Protein AF-A0A2R9ANN2-F1 (afdb_monomer_lite)

Sequence (95 aa):
MLRWTQKKHFVGNPTNSDFELKTAELPPLKNREVLLEALFLTRDPYMRVAAKRLKEGDTMMGQQVKFTQNHKITCNLNNLLLNDSWVYNKIKVEI

InterPro domains:
  IPR011032 GroES-like superfamily [SSF50129] (3-65)
  IPR041694 Oxidoreductase, N-terminal domain [PF16884] (3-65)

Organism: Pan paniscus (NCBI:txid9597)

Foldseek 3Di:
DKFKFQQDQDDPDDDPVRIDIDDDDDDDDDPQKWKKAFPDWDDDPVQNVVSVVDDRGHTRWGKTWTAIDDDDDDDPPRDTDIDGGGDDRMDMDGD

pLDDT: mean 78.57, std 13.42, range [40.62, 92.94]

Radius of gyration: 15.09 Å; chains: 1; bounding box: 32×22×42 Å

Secondary structure (DSSP, 8-state):
-EEEEE-S---SS--GGGEEEEE-PPPPPPTTEEEEEEEEE---THHHHHTTTSPTTPBPEEEEEEEEE--SSS-----EEEEEEE-BSEEEEE-

Structure (mmCIF, N/CA/C/O backbone):
data_AF-A0A2R9ANN2-F1
#
_entry.id   AF-A0A2R9ANN2-F1
#
loop_
_atom_site.group_PDB
_atom_site.id
_atom_site.type_symbol
_atom_site.label_atom_id
_atom_site.label_alt_id
_atom_site.label_comp_id
_atom_site.label_asym_id
_atom_site.label_entity_id
_atom_site.label_seq_id
_atom_site.pdbx_PDB_ins_code
_atom_site.Cartn_x
_atom_site.Cartn_y
_atom_site.Cartn_z
_atom_site.occupancy
_atom_site.B_iso_or_equiv
_atom_site.auth_seq_id
_atom_site.auth_comp_id
_atom_site.auth_asym_id
_atom_site.auth_atom_id
_atom_site.pdbx_PDB_model_num
ATOM 1 N N . MET A 1 1 ? -10.791 -3.814 4.037 1.00 82.75 1 MET A N 1
ATOM 2 C CA . MET A 1 1 ? -9.389 -3.360 3.960 1.00 82.75 1 MET A CA 1
ATOM 3 C C . MET A 1 1 ? -8.928 -3.353 2.516 1.00 82.75 1 MET A C 1
ATOM 5 O O . MET A 1 1 ? -8.915 -4.397 1.878 1.00 82.75 1 MET A O 1
ATOM 9 N N . LEU A 1 2 ? -8.539 -2.179 2.020 1.00 85.69 2 LEU A N 1
ATOM 10 C CA . LEU A 1 2 ? -7.847 -2.023 0.740 1.00 85.69 2 LEU A CA 1
ATOM 11 C C . LEU A 1 2 ? -6.338 -1.950 0.994 1.00 85.69 2 LEU A C 1
ATOM 13 O O . LEU A 1 2 ? -5.907 -1.250 1.918 1.00 85.69 2 LEU A O 1
ATOM 17 N N . ARG A 1 3 ? -5.552 -2.663 0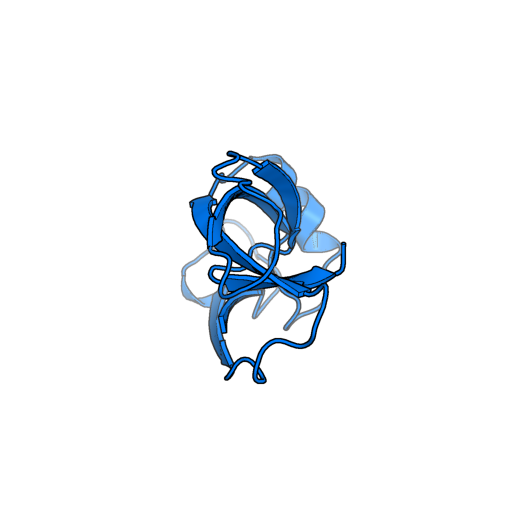.185 1.00 87.69 3 ARG A N 1
ATOM 18 C CA . ARG A 1 3 ? -4.086 -2.626 0.225 1.00 87.69 3 ARG A CA 1
ATOM 19 C C . ARG A 1 3 ? -3.493 -2.632 -1.177 1.00 87.69 3 ARG A C 1
ATOM 21 O O . ARG A 1 3 ? -3.963 -3.365 -2.045 1.00 87.69 3 ARG A O 1
ATOM 28 N N . TRP A 1 4 ? -2.440 -1.849 -1.365 1.00 88.44 4 TRP A N 1
ATOM 29 C CA . TRP A 1 4 ? -1.625 -1.892 -2.573 1.00 88.44 4 TRP A CA 1
ATOM 30 C C . TRP A 1 4 ? -0.521 -2.921 -2.392 1.00 88.44 4 TRP A C 1
ATOM 32 O O . TRP A 1 4 ? 0.250 -2.836 -1.436 1.00 88.44 4 TRP A O 1
ATOM 42 N N . THR A 1 5 ? -0.449 -3.885 -3.300 1.00 90.75 5 THR A N 1
ATOM 43 C CA . THR A 1 5 ? 0.605 -4.896 -3.322 1.00 90.75 5 THR A CA 1
ATOM 44 C C . THR A 1 5 ? 1.521 -4.704 -4.515 1.00 90.75 5 THR A C 1
ATOM 46 O O . THR A 1 5 ? 1.074 -4.306 -5.594 1.00 90.75 5 THR A O 1
ATOM 49 N N . GLN A 1 6 ? 2.798 -5.013 -4.327 1.00 90.88 6 GLN A N 1
ATOM 50 C CA . GLN A 1 6 ? 3.773 -5.054 -5.402 1.00 90.88 6 GLN A CA 1
ATOM 51 C C . GLN A 1 6 ? 3.581 -6.348 -6.186 1.00 90.88 6 GLN A C 1
ATOM 53 O O . GLN A 1 6 ? 3.968 -7.416 -5.729 1.00 90.88 6 GLN A O 1
ATOM 58 N N . LYS A 1 7 ? 2.960 -6.272 -7.361 1.00 91.19 7 LYS A N 1
ATOM 59 C CA . LYS A 1 7 ? 2.687 -7.452 -8.185 1.00 91.19 7 LYS A CA 1
ATOM 60 C C . LYS A 1 7 ? 3.964 -8.018 -8.797 1.00 91.19 7 LYS A C 1
ATOM 62 O O . LYS A 1 7 ? 4.085 -9.231 -8.908 1.00 91.19 7 LYS A O 1
ATOM 67 N N . LYS A 1 8 ? 4.878 -7.140 -9.215 1.00 91.62 8 LYS A N 1
ATOM 68 C CA . LYS A 1 8 ? 6.147 -7.496 -9.858 1.00 91.62 8 LYS A CA 1
ATOM 69 C C . LYS A 1 8 ? 7.276 -6.585 -9.403 1.00 91.62 8 LYS A C 1
ATOM 71 O O . LYS A 1 8 ? 7.052 -5.456 -8.961 1.00 91.62 8 LYS A O 1
ATOM 76 N N . HIS A 1 9 ? 8.512 -7.055 -9.530 1.00 91.19 9 HIS A N 1
ATOM 77 C CA . HIS A 1 9 ? 9.674 -6.187 -9.358 1.00 91.19 9 HIS A CA 1
ATOM 78 C C . HIS A 1 9 ? 9.781 -5.139 -10.474 1.00 91.19 9 HIS A C 1
ATOM 80 O O . HIS A 1 9 ? 9.659 -5.447 -11.655 1.00 91.19 9 HIS A O 1
ATOM 86 N N . PHE A 1 10 ? 10.072 -3.893 -10.090 1.00 90.62 10 PHE A N 1
ATOM 87 C CA . PHE A 1 10 ? 10.190 -2.783 -11.035 1.00 90.62 10 PHE A CA 1
ATOM 88 C C . PHE A 1 10 ? 11.414 -2.930 -11.949 1.00 90.62 10 PHE A C 1
ATOM 90 O O . PHE A 1 10 ? 12.558 -2.820 -11.484 1.00 90.62 10 PHE A O 1
ATOM 97 N N . VAL A 1 11 ? 11.171 -3.055 -13.253 1.00 91.94 11 VAL A N 1
ATOM 98 C CA . VAL A 1 11 ? 12.197 -2.995 -14.302 1.00 91.94 11 VAL A CA 1
ATOM 99 C C . VAL A 1 11 ? 12.196 -1.589 -14.904 1.00 91.94 11 VAL A C 1
ATOM 101 O O . VAL A 1 11 ? 11.232 -1.175 -15.535 1.00 91.94 11 VAL A O 1
ATOM 104 N N . GLY A 1 12 ? 13.268 -0.824 -14.678 1.00 91.25 12 GLY A N 1
ATOM 105 C CA . GLY A 1 12 ? 13.314 0.590 -15.061 1.00 91.25 12 GLY A CA 1
ATOM 106 C C . GLY A 1 12 ? 12.378 1.456 -14.208 1.00 91.25 12 GLY A C 1
ATOM 107 O O . GLY A 1 12 ? 12.461 1.432 -12.969 1.00 91.25 12 GLY A O 1
ATOM 108 N N . ASN A 1 13 ? 11.518 2.234 -14.868 1.00 90.25 13 ASN A N 1
ATOM 109 C CA . ASN A 1 13 ? 10.532 3.087 -14.208 1.00 90.25 13 ASN A CA 1
ATOM 110 C C . ASN A 1 13 ? 9.296 2.273 -13.798 1.00 90.25 13 ASN A C 1
ATOM 112 O O . ASN A 1 13 ? 8.816 1.475 -14.599 1.00 90.25 13 ASN A O 1
ATOM 116 N N . PRO A 1 14 ? 8.762 2.481 -12.581 1.00 90.50 14 PRO A N 1
ATOM 117 C CA . PRO A 1 14 ? 7.561 1.789 -12.137 1.00 90.50 14 PRO A CA 1
ATOM 118 C C . PRO A 1 14 ? 6.369 2.171 -13.017 1.00 90.50 14 PRO A C 1
ATOM 120 O O . PRO A 1 14 ? 6.123 3.349 -13.285 1.00 90.50 14 PRO A O 1
ATOM 123 N N . THR A 1 15 ? 5.617 1.163 -13.436 1.00 92.94 15 THR A N 1
ATOM 124 C CA . THR A 1 15 ? 4.401 1.298 -14.236 1.00 92.94 15 THR A CA 1
ATOM 125 C C . THR A 1 15 ? 3.183 0.892 -13.417 1.00 92.94 15 THR A C 1
ATOM 127 O O . THR A 1 15 ? 3.292 0.181 -12.420 1.00 92.94 15 THR A O 1
ATOM 130 N N . ASN A 1 16 ? 1.985 1.280 -13.860 1.00 90.31 16 ASN A N 1
ATOM 131 C CA . ASN A 1 16 ? 0.744 0.875 -13.187 1.00 90.31 16 ASN A CA 1
ATOM 132 C C . ASN A 1 16 ? 0.575 -0.654 -13.117 1.00 90.31 16 ASN A C 1
ATOM 134 O O . ASN A 1 16 ? -0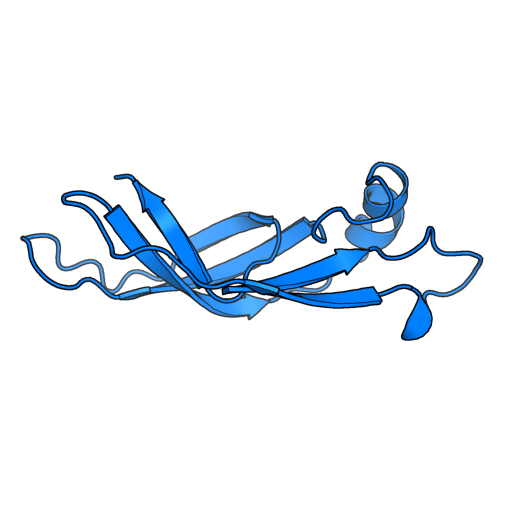.082 -1.149 -12.209 1.00 90.31 16 ASN A O 1
ATOM 138 N N . SER A 1 17 ? 1.180 -1.400 -14.049 1.00 91.75 17 SER A N 1
ATOM 139 C CA . SER A 1 17 ? 1.088 -2.864 -14.108 1.00 91.75 17 SER A CA 1
ATOM 140 C C . SER A 1 17 ? 1.899 -3.592 -13.029 1.00 91.75 17 SER A C 1
ATOM 142 O O . SER A 1 17 ? 1.641 -4.766 -12.755 1.00 91.75 17 SER A O 1
ATOM 144 N N . ASP A 1 18 ? 2.841 -2.890 -12.392 1.00 91.88 18 ASP A N 1
ATOM 145 C CA . ASP A 1 18 ? 3.674 -3.428 -11.314 1.00 91.88 18 ASP A CA 1
ATOM 146 C C . ASP A 1 18 ? 2.949 -3.429 -9.961 1.00 91.88 18 ASP A C 1
ATOM 148 O O . ASP A 1 18 ? 3.410 -4.049 -9.001 1.00 91.88 18 ASP A O 1
ATOM 152 N N . PHE A 1 19 ? 1.796 -2.759 -9.885 1.00 91.56 19 PHE A N 1
ATOM 153 C CA . PHE A 1 19 ? 0.974 -2.649 -8.689 1.00 91.56 19 PHE A CA 1
ATOM 154 C C . PHE A 1 19 ? -0.345 -3.396 -8.859 1.00 91.56 19 PHE A C 1
ATOM 156 O O . PHE A 1 19 ? -0.906 -3.503 -9.947 1.00 91.56 19 PHE A O 1
ATOM 163 N N . GLU A 1 20 ? -0.871 -3.887 -7.746 1.00 92.69 20 GLU A N 1
ATOM 164 C CA . GLU A 1 20 ? -2.177 -4.528 -7.687 1.00 92.69 20 GLU A CA 1
ATOM 165 C C . GLU A 1 20 ? -2.931 -4.034 -6.454 1.00 92.69 20 GLU A C 1
ATOM 167 O O . GLU A 1 20 ? -2.383 -4.002 -5.350 1.00 92.69 20 GLU A O 1
ATOM 172 N N . LEU A 1 21 ? -4.190 -3.636 -6.640 1.00 90.06 21 LEU A N 1
ATOM 173 C CA . LEU A 1 21 ? -5.073 -3.268 -5.540 1.00 90.06 21 LEU A CA 1
ATOM 174 C C . LEU A 1 21 ? -5.834 -4.511 -5.083 1.00 90.06 21 LEU A C 1
ATOM 176 O O . LEU A 1 21 ? -6.603 -5.088 -5.849 1.00 90.06 21 LEU A O 1
ATOM 180 N N . LYS A 1 22 ? -5.636 -4.910 -3.825 1.00 89.00 22 LYS A N 1
ATOM 181 C CA . LYS A 1 22 ? -6.347 -6.038 -3.217 1.00 89.00 22 LYS A CA 1
ATOM 182 C C . LYS A 1 22 ? -7.339 -5.547 -2.175 1.00 89.00 22 LYS A C 1
ATOM 184 O O . LYS A 1 22 ? -6.992 -4.756 -1.293 1.00 89.00 22 LYS A O 1
ATOM 189 N N . THR A 1 23 ? -8.548 -6.089 -2.247 1.00 87.75 23 THR A N 1
ATOM 190 C CA . THR A 1 23 ? -9.614 -5.872 -1.268 1.00 87.75 23 THR A CA 1
ATOM 191 C C . THR A 1 23 ? -9.760 -7.122 -0.411 1.00 87.75 23 THR A C 1
ATOM 193 O O . THR A 1 23 ? -9.859 -8.227 -0.931 1.00 87.75 23 THR A O 1
ATOM 196 N N . ALA A 1 24 ? -9.761 -6.947 0.905 1.00 85.06 24 ALA A N 1
ATOM 197 C CA . ALA A 1 24 ? -10.027 -7.998 1.880 1.00 85.06 24 ALA A CA 1
ATOM 198 C C . ALA A 1 24 ? -11.076 -7.512 2.880 1.00 85.06 24 ALA A C 1
ATOM 200 O O . ALA A 1 24 ? -11.069 -6.339 3.257 1.00 85.06 24 ALA A O 1
ATOM 201 N N . GLU A 1 25 ? -11.962 -8.383 3.340 1.00 84.69 25 GLU A N 1
ATOM 202 C CA . GLU A 1 25 ? -12.894 -8.037 4.414 1.00 84.69 25 GLU A CA 1
ATOM 203 C C . GLU A 1 25 ? -12.160 -7.968 5.758 1.00 84.69 25 GLU A C 1
ATOM 205 O O . GLU A 1 25 ? -11.210 -8.711 6.006 1.00 84.69 25 GLU A O 1
ATOM 210 N N . LEU A 1 26 ? -12.552 -7.015 6.611 1.00 83.81 26 LEU A N 1
ATOM 211 C CA . LEU A 1 26 ? -12.012 -6.916 7.967 1.00 83.81 26 LEU A CA 1
ATOM 212 C C . LEU A 1 26 ? -12.950 -7.658 8.922 1.00 83.81 26 LEU A C 1
ATOM 214 O O . LEU A 1 26 ? -14.154 -7.411 8.869 1.00 83.81 26 LEU A O 1
ATOM 218 N N . PRO A 1 27 ? -12.427 -8.512 9.821 1.00 84.44 27 PRO A N 1
ATOM 219 C CA . PRO A 1 27 ? -13.256 -9.149 10.840 1.00 84.44 27 PRO A CA 1
ATOM 220 C C . PRO A 1 27 ? -13.890 -8.097 11.775 1.00 84.44 27 PRO A C 1
ATOM 222 O O . PRO A 1 27 ? -13.396 -6.971 11.850 1.00 84.44 27 PRO A O 1
ATOM 225 N N . PRO A 1 28 ? -14.941 -8.422 12.544 1.00 83.69 28 PRO A N 1
ATOM 226 C CA . PRO A 1 28 ? -15.516 -7.499 13.530 1.00 83.69 28 PRO A CA 1
ATOM 227 C C . PRO A 1 28 ? -14.507 -7.165 14.638 1.00 83.69 28 PRO A C 1
ATOM 229 O O . PRO A 1 28 ? -13.669 -8.002 14.977 1.00 83.69 28 PRO A O 1
ATOM 232 N N . LEU A 1 29 ? -14.512 -5.926 15.143 1.00 80.25 29 LEU A N 1
ATOM 233 C CA . LEU A 1 29 ? -13.594 -5.464 16.200 1.00 80.25 29 LEU A CA 1
ATOM 234 C C . LEU A 1 29 ? -13.831 -6.216 17.516 1.00 80.25 29 LEU A C 1
ATOM 236 O O . LEU A 1 29 ? -14.977 -6.465 17.889 1.00 80.25 29 LEU A O 1
ATOM 240 N N . LYS A 1 30 ? -12.747 -6.551 18.220 1.00 79.56 30 LYS A N 1
ATOM 241 C CA . LYS A 1 30 ? -12.789 -7.091 19.588 1.00 79.56 30 LYS A CA 1
ATOM 242 C C . LYS A 1 30 ? -12.616 -5.976 20.626 1.00 79.56 30 LYS A C 1
ATOM 244 O O . LYS A 1 30 ? -12.197 -4.868 20.301 1.00 79.56 30 LYS A O 1
ATOM 249 N N . ASN A 1 31 ? -12.906 -6.275 21.894 1.00 75.62 31 ASN A N 1
ATOM 250 C CA . ASN A 1 31 ? -12.580 -5.360 22.993 1.00 75.62 31 ASN A CA 1
ATOM 251 C C . ASN A 1 31 ? -11.069 -5.074 23.012 1.00 75.62 31 ASN A C 1
ATOM 253 O O . ASN A 1 31 ? -10.286 -6.014 22.936 1.00 75.62 31 ASN A O 1
ATOM 257 N N . ARG A 1 32 ? -10.696 -3.793 23.166 1.00 76.88 32 ARG A N 1
ATOM 258 C CA . ARG A 1 32 ? -9.318 -3.253 23.068 1.00 76.88 32 ARG A CA 1
ATOM 259 C C . ARG A 1 32 ? -8.710 -3.208 21.659 1.00 76.88 32 ARG A C 1
ATOM 261 O O . ARG A 1 32 ? -7.550 -2.841 21.516 1.00 76.88 32 ARG A O 1
ATOM 268 N N . GLU A 1 33 ? -9.485 -3.494 20.613 1.00 77.06 33 GLU A N 1
ATOM 269 C CA . GLU A 1 33 ? -9.082 -3.190 19.236 1.00 77.06 33 GLU A CA 1
ATOM 270 C C . GLU A 1 33 ? -9.633 -1.831 18.795 1.00 77.06 33 GLU A C 1
ATOM 272 O O . GLU A 1 33 ? -10.771 -1.473 19.102 1.00 77.06 33 GLU A O 1
ATOM 277 N N . VAL A 1 34 ? -8.852 -1.111 17.994 1.00 77.62 34 VAL A N 1
ATOM 278 C CA . VAL A 1 34 ? -9.273 0.130 17.340 1.00 77.62 34 VAL A CA 1
ATOM 279 C C . VAL A 1 34 ? -9.158 0.014 15.828 1.00 77.62 34 VAL A C 1
ATOM 281 O O . VAL A 1 34 ? -8.269 -0.666 15.302 1.00 77.62 34 VAL A O 1
ATOM 284 N N . LEU A 1 35 ? -10.062 0.685 15.112 1.00 81.94 35 LEU A N 1
ATOM 285 C CA . LEU A 1 35 ? -9.991 0.803 13.661 1.00 81.94 35 LEU A CA 1
ATOM 286 C C . LEU A 1 35 ? -9.275 2.099 13.292 1.00 81.94 35 LEU A C 1
ATOM 288 O O . LEU A 1 35 ? -9.729 3.194 13.623 1.00 81.94 35 LEU A O 1
ATOM 292 N N . LEU A 1 36 ? -8.172 1.962 12.565 1.00 79.44 36 LEU A N 1
ATOM 293 C CA . LEU A 1 36 ? -7.447 3.085 11.996 1.00 79.44 36 LEU A CA 1
ATOM 294 C C . LEU A 1 36 ? -7.782 3.210 10.513 1.00 79.44 36 LEU A C 1
ATOM 296 O O . LEU A 1 36 ? -7.512 2.290 9.734 1.00 79.44 36 LEU A O 1
ATOM 300 N N . GLU A 1 37 ? -8.320 4.359 10.125 1.00 80.75 37 GLU A N 1
ATOM 301 C CA . GLU A 1 37 ? -8.582 4.731 8.738 1.00 80.75 37 GLU A CA 1
ATOM 302 C C . GLU A 1 37 ? -7.512 5.718 8.266 1.00 80.75 37 GLU A C 1
ATOM 304 O O . GLU A 1 37 ? -7.229 6.716 8.929 1.00 80.75 37 GLU A O 1
ATOM 309 N N . ALA A 1 38 ? -6.860 5.414 7.145 1.00 81.00 38 ALA A N 1
ATOM 310 C CA . ALA A 1 38 ? -5.848 6.292 6.576 1.00 81.00 38 ALA A CA 1
ATOM 311 C C . ALA A 1 38 ? -6.507 7.520 5.939 1.00 81.00 38 ALA A C 1
ATOM 313 O O . ALA A 1 38 ? -7.354 7.381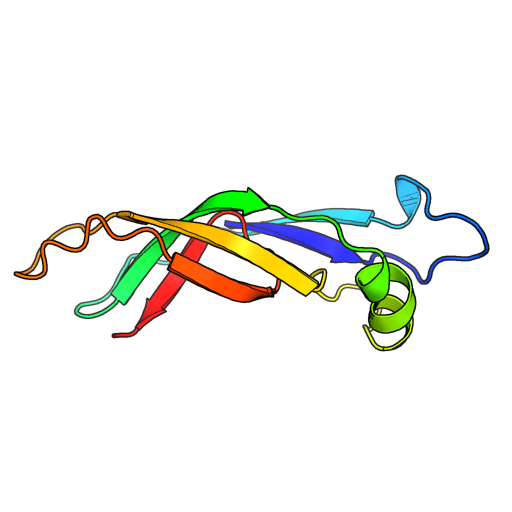 5.058 1.00 81.00 38 ALA A O 1
ATOM 314 N N . LEU A 1 39 ? -6.079 8.709 6.365 1.00 82.88 39 LEU A N 1
ATOM 315 C CA . LEU A 1 39 ? -6.474 9.986 5.769 1.00 82.88 39 LEU A CA 1
ATOM 316 C C . LEU A 1 39 ? -5.531 10.364 4.628 1.00 82.88 39 LEU A C 1
ATOM 318 O O . LEU A 1 39 ? -5.972 10.703 3.534 1.00 82.88 39 LEU A O 1
ATOM 322 N N . PHE A 1 40 ? -4.225 10.268 4.885 1.00 81.19 40 PHE A N 1
ATOM 323 C CA . PHE A 1 40 ? -3.182 10.620 3.928 1.00 81.19 40 PHE A CA 1
ATOM 324 C C . PHE A 1 40 ? -2.117 9.529 3.870 1.00 81.19 40 PHE A C 1
ATOM 326 O O . PHE A 1 40 ? -1.766 8.914 4.880 1.00 81.19 40 PHE A O 1
ATOM 333 N N . LEU A 1 41 ? -1.599 9.307 2.667 1.00 83.50 41 LEU A N 1
ATOM 334 C CA . LEU A 1 41 ? -0.594 8.300 2.343 1.00 83.50 41 LEU A CA 1
ATOM 335 C C . LEU A 1 41 ? 0.582 9.049 1.712 1.00 83.50 41 LEU A C 1
ATOM 337 O O . LEU A 1 41 ? 0.362 9.798 0.758 1.00 83.50 41 LEU A O 1
ATOM 341 N N . THR A 1 42 ? 1.802 8.878 2.224 1.00 84.25 42 THR A N 1
ATOM 342 C CA . THR A 1 42 ? 2.982 9.471 1.572 1.00 84.25 42 THR A CA 1
ATOM 343 C C . THR A 1 42 ? 3.536 8.543 0.493 1.00 84.25 42 THR A C 1
ATOM 345 O O . THR A 1 42 ? 3.337 7.326 0.520 1.00 84.25 42 THR A O 1
ATOM 348 N N . ARG A 1 43 ? 4.230 9.133 -0.481 1.00 85.00 43 ARG A N 1
ATOM 349 C CA . ARG A 1 43 ? 5.021 8.427 -1.485 1.00 85.00 43 ARG A CA 1
ATOM 350 C C . ARG A 1 43 ? 6.427 9.007 -1.463 1.00 85.00 43 ARG A C 1
ATOM 352 O O . ARG A 1 43 ? 6.641 10.122 -1.929 1.00 85.00 43 ARG A O 1
ATOM 359 N N . ASP A 1 44 ? 7.382 8.210 -1.006 1.00 86.69 44 ASP A N 1
ATOM 360 C CA . ASP A 1 44 ? 8.748 8.669 -0.774 1.00 86.69 44 ASP A CA 1
ATOM 361 C C . ASP A 1 44 ? 9.752 7.978 -1.713 1.00 86.69 44 ASP A C 1
ATOM 363 O O . ASP A 1 44 ? 9.583 6.798 -2.043 1.00 86.69 44 ASP A O 1
ATOM 367 N N . PRO A 1 45 ? 10.858 8.644 -2.101 1.00 88.62 45 PRO A N 1
ATOM 368 C CA . PRO A 1 45 ? 11.881 8.048 -2.963 1.00 88.62 45 PRO A CA 1
ATOM 369 C C . PRO A 1 45 ? 12.486 6.744 -2.418 1.00 88.62 45 PRO A C 1
ATOM 371 O O . PRO A 1 45 ? 12.813 5.846 -3.200 1.00 88.62 45 PRO A O 1
ATOM 374 N N . TYR A 1 46 ? 12.598 6.591 -1.089 1.00 88.81 46 TYR A N 1
ATOM 375 C CA . TYR A 1 46 ? 13.157 5.376 -0.479 1.00 88.81 46 TYR A CA 1
ATOM 376 C C . TYR A 1 46 ? 12.345 4.121 -0.824 1.00 88.81 46 TYR A C 1
ATOM 378 O O . TYR A 1 46 ? 12.915 3.029 -0.915 1.00 88.81 46 TYR A O 1
ATOM 386 N N . MET A 1 47 ? 11.038 4.262 -1.078 1.00 88.25 47 MET A N 1
ATOM 387 C CA . MET A 1 47 ? 10.155 3.144 -1.417 1.00 88.25 47 MET A CA 1
ATOM 388 C C . MET A 1 47 ? 10.641 2.414 -2.671 1.00 88.25 47 MET A C 1
ATOM 390 O O . MET A 1 47 ? 10.498 1.199 -2.773 1.00 88.25 47 MET A O 1
ATOM 394 N N . ARG A 1 48 ? 11.298 3.118 -3.606 1.00 89.19 48 ARG A N 1
ATOM 395 C CA . ARG A 1 48 ? 11.858 2.518 -4.826 1.00 89.19 48 ARG A CA 1
ATOM 396 C C . ARG A 1 48 ? 12.967 1.510 -4.536 1.00 89.19 48 ARG A C 1
ATOM 398 O O . ARG A 1 48 ? 13.081 0.502 -5.240 1.00 89.19 48 ARG A O 1
ATOM 405 N N . VAL A 1 49 ? 13.813 1.816 -3.555 1.00 89.12 49 VAL A N 1
ATOM 406 C CA . VAL A 1 49 ? 14.924 0.954 -3.136 1.00 89.12 49 VAL A CA 1
ATOM 407 C C . VAL A 1 49 ? 14.393 -0.162 -2.251 1.00 89.12 49 VAL A C 1
ATOM 409 O O . VAL A 1 49 ? 14.767 -1.320 -2.422 1.00 89.12 49 VAL A O 1
ATOM 412 N N . ALA A 1 50 ? 13.480 0.172 -1.346 1.00 87.62 50 ALA A N 1
ATOM 413 C CA . ALA A 1 50 ? 12.944 -0.770 -0.386 1.00 87.62 50 ALA A CA 1
ATOM 414 C C . ALA A 1 50 ? 12.023 -1.827 -1.035 1.00 87.62 50 ALA A C 1
ATOM 416 O O . ALA A 1 50 ? 12.096 -2.995 -0.665 1.00 87.62 50 ALA A O 1
ATOM 417 N N . ALA A 1 51 ? 11.305 -1.484 -2.112 1.00 87.25 51 ALA A N 1
ATOM 418 C CA . ALA A 1 51 ? 10.544 -2.420 -2.952 1.00 87.25 51 ALA A CA 1
ATOM 419 C C . ALA A 1 51 ? 11.391 -3.523 -3.621 1.00 87.25 51 ALA A C 1
ATOM 421 O O . ALA A 1 51 ? 10.863 -4.518 -4.111 1.00 87.25 51 ALA A O 1
ATOM 422 N N . LYS A 1 52 ? 12.724 -3.390 -3.658 1.00 88.00 52 LYS A N 1
ATOM 423 C CA . LYS A 1 52 ? 13.601 -4.490 -4.098 1.00 88.00 52 LYS A CA 1
ATOM 424 C C . LYS A 1 52 ? 13.689 -5.616 -3.065 1.00 88.00 52 LYS A C 1
ATOM 426 O O . LYS A 1 52 ? 14.059 -6.725 -3.425 1.00 88.00 52 LYS A O 1
ATOM 431 N N . ARG A 1 53 ? 13.399 -5.322 -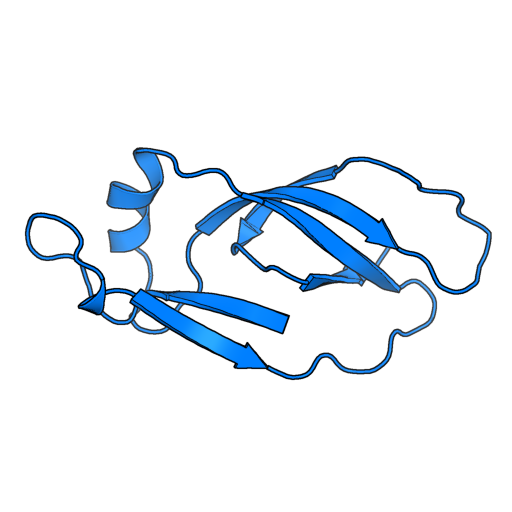1.793 1.00 88.88 53 ARG A N 1
ATOM 432 C CA . ARG A 1 53 ? 13.433 -6.285 -0.681 1.00 88.88 53 ARG A CA 1
ATOM 433 C C . ARG A 1 53 ? 12.088 -6.981 -0.459 1.00 88.88 53 ARG A C 1
ATOM 435 O O . ARG A 1 53 ? 12.049 -7.976 0.255 1.00 88.88 53 ARG A O 1
ATOM 442 N N . LEU A 1 54 ? 11.014 -6.445 -1.034 1.00 87.38 54 LEU A N 1
ATOM 443 C CA . LEU A 1 54 ? 9.672 -7.017 -0.965 1.00 87.38 54 LEU A CA 1
ATOM 444 C C . LEU A 1 54 ? 9.541 -8.172 -1.949 1.00 87.38 54 LEU A C 1
ATOM 446 O O . LEU A 1 54 ? 10.099 -8.112 -3.043 1.00 87.38 54 LEU A O 1
ATOM 450 N N . LYS A 1 55 ? 8.801 -9.211 -1.573 1.00 88.75 55 LYS A N 1
ATOM 451 C CA . LYS A 1 55 ? 8.441 -10.291 -2.489 1.00 88.75 55 LYS A CA 1
ATOM 452 C C . LYS A 1 55 ? 7.233 -9.874 -3.320 1.00 88.75 55 LYS A C 1
ATOM 454 O O . LYS A 1 55 ? 6.422 -9.043 -2.912 1.00 88.75 55 LYS A O 1
ATOM 459 N N . GLU A 1 56 ? 7.094 -10.477 -4.493 1.00 88.81 56 GLU A N 1
ATOM 460 C CA . GLU A 1 56 ? 5.903 -10.287 -5.318 1.00 88.81 56 GLU A CA 1
ATOM 461 C C . GLU A 1 56 ? 4.647 -10.726 -4.548 1.00 88.81 56 GLU A C 1
ATOM 463 O O . GLU A 1 56 ? 4.563 -11.835 -4.022 1.00 88.81 56 GLU A O 1
ATOM 468 N N . GLY A 1 57 ? 3.671 -9.827 -4.459 1.00 88.12 57 GLY A N 1
ATOM 469 C CA . GLY A 1 57 ? 2.447 -9.974 -3.680 1.00 88.12 57 GLY A CA 1
ATOM 470 C C . GLY A 1 57 ? 2.469 -9.294 -2.309 1.00 88.12 57 GLY A C 1
ATOM 471 O O . GLY A 1 57 ? 1.393 -9.156 -1.718 1.00 88.12 57 GLY A O 1
ATOM 472 N N . ASP A 1 58 ? 3.626 -8.828 -1.828 1.00 89.44 58 ASP A N 1
ATOM 473 C CA . ASP A 1 58 ? 3.730 -8.117 -0.552 1.00 89.44 58 ASP A CA 1
ATOM 474 C C . ASP A 1 58 ? 3.078 -6.730 -0.625 1.00 89.44 58 ASP A C 1
ATOM 476 O O . ASP A 1 58 ? 3.032 -6.080 -1.674 1.00 89.44 58 ASP A O 1
ATOM 480 N N . THR A 1 59 ? 2.554 -6.264 0.512 1.00 88.81 59 THR A N 1
ATOM 481 C CA . THR A 1 59 ? 2.006 -4.907 0.643 1.00 88.81 59 THR A CA 1
ATOM 482 C C . THR A 1 59 ? 3.124 -3.882 0.457 1.00 88.81 59 THR A C 1
ATOM 484 O O . THR A 1 59 ? 4.235 -4.082 0.928 1.00 88.81 59 THR A O 1
ATOM 487 N N . MET A 1 60 ? 2.846 -2.751 -0.185 1.00 87.62 60 MET A N 1
ATOM 488 C CA . MET A 1 60 ? 3.814 -1.656 -0.258 1.00 87.62 60 MET A CA 1
ATOM 489 C C . MET A 1 60 ? 4.053 -1.039 1.126 1.00 87.62 60 MET A C 1
ATOM 491 O O . MET A 1 60 ? 3.126 -0.852 1.919 1.00 87.62 60 MET A O 1
ATOM 495 N N . MET A 1 61 ? 5.308 -0.708 1.414 1.00 84.31 61 MET A N 1
ATOM 496 C CA . MET A 1 61 ? 5.701 0.001 2.633 1.00 84.31 61 MET A CA 1
ATOM 497 C C . MET A 1 61 ? 5.572 1.512 2.470 1.00 84.31 61 MET A C 1
ATOM 499 O O . MET A 1 61 ? 5.788 2.035 1.375 1.00 84.31 61 MET A O 1
ATOM 503 N N . GLY A 1 62 ? 5.251 2.206 3.558 1.00 84.25 62 GLY A N 1
ATOM 504 C CA . GLY A 1 62 ? 5.155 3.656 3.537 1.00 84.25 62 GLY A CA 1
ATOM 505 C C . GLY A 1 62 ? 4.561 4.254 4.798 1.00 84.25 62 GLY A C 1
ATOM 506 O O . GLY A 1 62 ? 3.878 3.586 5.570 1.00 84.25 62 GLY A O 1
ATOM 507 N N . GLN A 1 63 ? 4.804 5.544 4.992 1.00 80.38 63 GLN A N 1
ATOM 508 C CA . GLN A 1 63 ? 4.225 6.249 6.126 1.00 80.38 63 GLN A CA 1
ATOM 509 C C . GLN A 1 63 ? 2.803 6.704 5.782 1.00 80.38 63 GLN A C 1
ATOM 511 O O . GLN A 1 63 ? 2.431 6.929 4.623 1.00 80.38 63 GLN A O 1
ATOM 516 N N . GLN A 1 64 ? 1.963 6.797 6.799 1.00 80.19 64 GLN A N 1
ATOM 517 C CA . GLN A 1 64 ? 0.573 7.193 6.629 1.00 80.19 64 GLN A CA 1
ATOM 518 C C . GLN A 1 64 ? 0.069 7.894 7.878 1.00 80.19 64 GLN A C 1
ATOM 520 O O . GLN A 1 64 ? 0.429 7.546 9.005 1.00 80.19 64 GLN A O 1
ATOM 525 N N . VAL A 1 65 ? -0.800 8.866 7.644 1.00 78.94 65 VAL A N 1
ATOM 526 C CA . VAL A 1 65 ? -1.504 9.601 8.680 1.00 78.94 65 VAL A CA 1
ATOM 527 C C . VAL A 1 65 ? -2.877 8.967 8.834 1.00 78.94 65 VAL A C 1
ATOM 529 O O . VAL A 1 65 ? -3.648 8.912 7.870 1.00 78.94 65 VAL A O 1
ATOM 532 N N . LYS A 1 66 ? -3.181 8.464 10.031 1.00 79.25 66 LYS A N 1
ATOM 533 C CA . LYS A 1 66 ? -4.439 7.769 10.314 1.00 79.25 66 LYS A CA 1
ATOM 534 C C . LYS A 1 66 ? -5.286 8.502 11.331 1.00 79.25 66 LYS A C 1
ATOM 536 O O . LYS A 1 66 ? -4.770 9.101 12.273 1.00 79.25 66 LYS A O 1
ATOM 541 N N . PHE A 1 67 ? -6.591 8.379 11.140 1.00 73.31 67 PHE A N 1
ATOM 542 C CA . PHE A 1 67 ? -7.605 8.755 12.103 1.00 73.31 67 PHE A CA 1
ATOM 543 C C . PHE A 1 67 ? -8.167 7.497 12.761 1.00 73.31 67 PHE A C 1
ATOM 545 O O . PHE A 1 67 ? -8.457 6.503 12.091 1.00 73.31 67 PHE A O 1
ATOM 552 N N . THR A 1 68 ? -8.302 7.536 14.081 1.00 68.75 68 THR A N 1
ATOM 553 C CA . THR A 1 68 ? -8.865 6.426 14.851 1.00 68.75 68 THR A CA 1
ATOM 554 C C . THR A 1 68 ? -10.374 6.608 14.951 1.00 68.75 68 THR A C 1
ATOM 556 O O . THR A 1 68 ? -10.834 7.648 15.411 1.00 68.75 68 THR A O 1
ATOM 559 N N . GLN A 1 69 ? -11.155 5.604 14.555 1.00 62.09 69 GLN A N 1
ATOM 560 C CA . GLN A 1 69 ? -12.579 5.542 14.885 1.00 62.09 69 GLN A CA 1
ATOM 561 C C . GLN A 1 69 ? -12.798 4.450 15.929 1.00 62.09 69 GLN A C 1
ATOM 563 O O . GLN A 1 69 ? -12.627 3.264 15.649 1.00 62.09 69 GLN A O 1
ATOM 568 N N . ASN A 1 70 ? -13.198 4.854 17.136 1.00 60.19 70 ASN A N 1
ATOM 569 C CA . ASN A 1 70 ? -13.631 3.924 18.173 1.00 60.19 70 ASN A CA 1
ATOM 570 C C . ASN A 1 70 ? -15.142 3.702 18.112 1.00 60.19 70 ASN A C 1
ATOM 572 O O . ASN A 1 70 ? -15.925 4.643 17.996 1.00 60.19 70 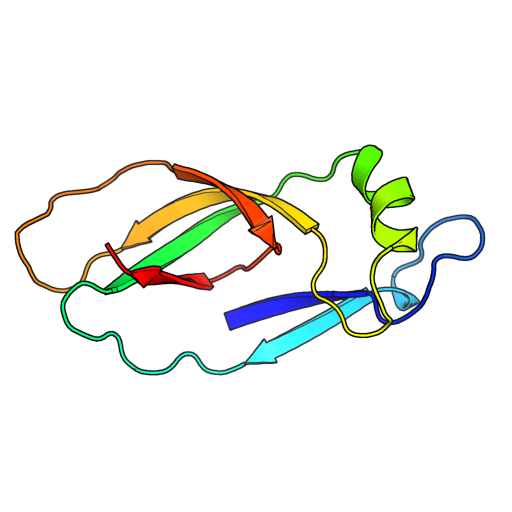ASN A O 1
ATOM 576 N N . HIS A 1 71 ? -15.558 2.446 18.270 1.00 49.03 71 HIS A N 1
ATOM 577 C CA . HIS A 1 71 ? -16.919 2.092 18.655 1.00 49.03 71 HIS A CA 1
ATOM 578 C C . HIS A 1 71 ? -16.863 1.371 20.004 1.00 49.03 71 HIS A C 1
ATOM 580 O O . HIS A 1 71 ? -16.524 0.197 20.070 1.00 49.03 71 HIS A O 1
ATOM 586 N N . LYS A 1 72 ? -17.229 2.114 21.059 1.00 51.34 72 LYS A N 1
ATOM 587 C CA . LYS A 1 72 ? -17.417 1.683 22.457 1.00 51.34 72 LYS A CA 1
ATOM 588 C C . LYS A 1 72 ? -16.157 1.217 23.211 1.00 51.34 72 LYS A C 1
ATOM 590 O O . LYS A 1 72 ? -15.778 0.058 23.147 1.00 51.34 72 LYS A O 1
ATOM 595 N N . ILE A 1 73 ? -15.618 2.137 24.024 1.00 44.91 73 ILE A N 1
ATOM 596 C CA . ILE A 1 73 ? -15.241 2.035 25.459 1.00 44.91 73 ILE A CA 1
ATOM 597 C C . ILE A 1 73 ? -14.143 3.084 25.748 1.00 44.91 73 ILE A C 1
ATOM 599 O O . ILE A 1 73 ? -13.055 3.025 25.190 1.00 44.91 73 ILE A O 1
ATOM 603 N N . THR A 1 74 ? -14.495 4.051 26.606 1.00 40.62 74 THR A N 1
ATOM 604 C CA . THR A 1 74 ? -13.705 4.952 27.489 1.00 40.62 74 THR A CA 1
ATOM 605 C C . THR A 1 74 ? -12.525 5.781 26.948 1.00 40.62 74 THR A C 1
ATOM 607 O O . THR A 1 74 ? -12.156 6.770 27.577 1.00 40.62 74 THR A O 1
ATOM 610 N N . CYS A 1 75 ? -11.964 5.486 25.780 1.00 43.59 75 CYS A N 1
ATOM 61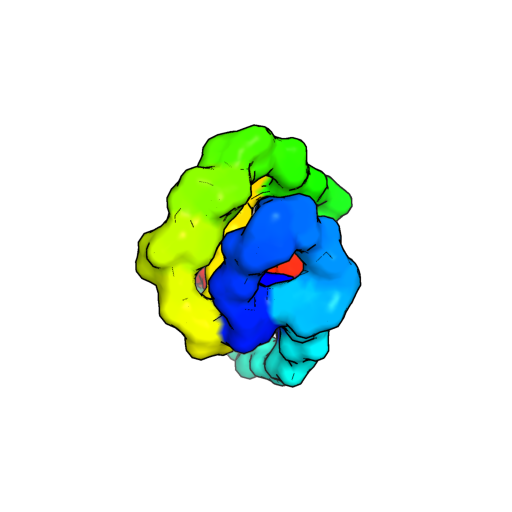1 C CA . CYS A 1 75 ? -10.812 6.207 25.242 1.00 43.59 75 CYS A CA 1
ATOM 612 C C . CYS A 1 75 ? -11.272 7.184 24.149 1.00 43.59 75 CYS A C 1
ATOM 614 O O . CYS A 1 75 ? -11.424 6.796 22.988 1.00 43.59 75 CYS A O 1
ATOM 616 N N . ASN A 1 76 ? -11.502 8.450 24.512 1.00 41.84 76 ASN A N 1
ATOM 617 C CA . ASN A 1 76 ? -11.615 9.559 23.556 1.00 41.84 76 ASN A CA 1
ATOM 618 C C . ASN A 1 76 ? -10.249 9.776 22.887 1.00 41.84 76 ASN A C 1
ATOM 620 O O . ASN A 1 76 ? -9.464 10.613 23.320 1.00 41.84 76 ASN A O 1
ATOM 624 N N . LEU A 1 77 ? -9.933 8.997 21.856 1.00 50.50 77 LEU A N 1
ATOM 625 C CA . LEU A 1 77 ? -8.734 9.203 21.048 1.00 50.50 77 LEU A CA 1
ATOM 626 C C . LEU A 1 77 ? -9.159 9.611 19.639 1.00 50.50 77 LEU A C 1
ATOM 628 O O . LEU A 1 77 ? -9.136 8.811 18.711 1.00 50.50 77 LEU A O 1
ATOM 632 N N . ASN A 1 78 ? -9.514 10.888 19.486 1.00 52.78 78 ASN A N 1
ATOM 633 C CA . ASN A 1 78 ? -9.558 11.573 18.189 1.00 52.78 78 ASN A CA 1
ATOM 634 C C . ASN A 1 78 ? -8.138 12.012 17.804 1.00 52.78 78 ASN A C 1
ATOM 636 O O . ASN A 1 78 ? -7.876 13.190 17.569 1.00 52.78 78 ASN A O 1
ATOM 640 N N . ASN A 1 79 ? -7.199 11.069 17.814 1.00 60.50 79 ASN A N 1
ATOM 641 C CA . ASN A 1 79 ? -5.789 11.379 17.639 1.00 60.50 79 ASN A CA 1
ATOM 642 C C . ASN A 1 79 ? -5.358 11.088 16.207 1.00 60.50 79 ASN A C 1
ATOM 644 O O . ASN A 1 79 ? -5.689 10.048 15.631 1.00 60.50 79 ASN A O 1
ATOM 648 N N . LEU A 1 80 ? -4.586 12.025 15.663 1.00 60.06 80 LEU A N 1
ATOM 649 C CA . LEU A 1 80 ? -3.864 11.853 14.418 1.00 60.06 80 LEU A CA 1
ATOM 650 C C . LEU A 1 80 ? -2.613 11.019 14.706 1.00 60.06 80 LEU A C 1
ATOM 652 O O . LEU A 1 80 ? -1.761 11.437 15.489 1.00 60.06 80 LEU A O 1
ATOM 656 N N . LEU A 1 81 ? -2.514 9.838 14.104 1.00 64.75 81 LEU A N 1
ATOM 657 C CA . LEU A 1 81 ? -1.376 8.941 14.304 1.00 64.75 81 LEU A CA 1
ATOM 658 C C . LEU A 1 81 ? -0.515 8.895 13.045 1.00 64.75 81 LEU A C 1
ATOM 660 O O . LEU A 1 81 ? -1.032 8.655 11.952 1.00 64.75 81 LEU A O 1
ATOM 664 N N . LEU A 1 82 ? 0.795 9.080 13.214 1.00 62.50 82 LEU A N 1
ATOM 665 C CA . LEU A 1 82 ? 1.787 8.755 12.195 1.00 62.50 82 LEU A CA 1
ATOM 666 C C . LEU A 1 82 ? 2.203 7.294 12.380 1.00 62.50 82 LEU A C 1
ATOM 668 O O . LEU A 1 82 ? 2.538 6.878 13.489 1.00 62.50 82 LEU A O 1
ATOM 672 N N . ASN A 1 83 ? 2.139 6.503 11.313 1.00 61.88 83 ASN A N 1
ATOM 673 C CA . ASN A 1 83 ? 2.523 5.097 11.349 1.00 61.88 83 ASN A CA 1
ATOM 674 C C . ASN A 1 83 ? 3.467 4.762 10.191 1.00 61.88 83 ASN A C 1
ATOM 676 O O . ASN A 1 83 ? 3.101 4.944 9.027 1.00 61.88 83 ASN A O 1
ATOM 680 N N . ASP A 1 84 ? 4.628 4.207 10.540 1.00 56.31 84 ASP A N 1
ATOM 681 C CA . ASP A 1 84 ? 5.728 3.867 9.635 1.00 56.31 84 ASP A CA 1
ATOM 682 C C . ASP A 1 84 ? 5.736 2.364 9.336 1.00 56.31 84 ASP A C 1
ATOM 684 O O . ASP A 1 84 ? 6.644 1.624 9.715 1.00 56.31 84 ASP A O 1
ATOM 688 N N . SER A 1 85 ? 4.674 1.877 8.698 1.00 62.03 85 SER A N 1
ATOM 689 C CA . SER A 1 85 ? 4.494 0.445 8.442 1.00 62.03 85 SER A CA 1
ATOM 690 C C . SER A 1 85 ? 3.961 0.182 7.033 1.00 62.03 85 SER A C 1
ATOM 692 O O . SER A 1 85 ? 4.180 0.936 6.091 1.00 62.03 85 SER A O 1
ATOM 694 N N . TRP A 1 86 ? 3.299 -0.947 6.840 1.00 68.00 86 TRP A N 1
ATOM 695 C CA . TRP A 1 86 ? 2.648 -1.297 5.589 1.00 68.00 86 TRP A CA 1
ATOM 696 C C . TRP A 1 86 ? 1.458 -0.366 5.315 1.00 68.00 86 TRP A C 1
ATOM 698 O O . TRP A 1 86 ? 0.680 -0.016 6.215 1.00 68.00 86 TRP A O 1
ATOM 708 N N . VAL A 1 87 ? 1.304 0.031 4.055 1.00 69.31 87 VAL A N 1
ATOM 709 C CA . VAL A 1 87 ? 0.294 1.001 3.633 1.00 69.31 87 VAL A CA 1
ATOM 710 C C . VAL A 1 87 ? -1.067 0.311 3.517 1.00 69.31 87 VAL A C 1
ATOM 712 O O . VAL A 1 87 ? -1.307 -0.488 2.610 1.00 69.31 87 VAL A O 1
ATOM 715 N N . TYR A 1 88 ? -1.976 0.636 4.439 1.00 73.81 88 TYR A N 1
ATOM 716 C CA . TYR A 1 88 ? -3.324 0.071 4.502 1.00 73.81 88 TYR A CA 1
ATOM 717 C C . TYR A 1 88 ? -4.345 1.190 4.612 1.00 73.81 88 TYR A C 1
ATOM 719 O O . TYR A 1 88 ? -4.235 2.041 5.492 1.00 73.81 88 TYR A O 1
ATOM 727 N N . ASN A 1 89 ? -5.402 1.130 3.801 1.00 71.69 89 ASN A N 1
ATOM 728 C CA . ASN A 1 89 ? -6.497 2.093 3.911 1.00 71.69 89 ASN A CA 1
ATOM 729 C C . ASN A 1 89 ? -7.249 1.962 5.248 1.00 71.69 89 ASN A C 1
ATOM 731 O O . ASN A 1 89 ? -7.618 2.966 5.845 1.00 71.69 89 ASN A O 1
ATOM 735 N N . LYS A 1 90 ? -7.441 0.727 5.732 1.00 75.06 90 LYS A N 1
ATOM 736 C CA . LYS A 1 90 ? -8.055 0.432 7.035 1.00 75.06 90 LYS A CA 1
ATOM 737 C C . LYS A 1 90 ? -7.316 -0.709 7.708 1.00 75.06 90 LYS A C 1
ATOM 739 O O . LYS A 1 90 ? -7.155 -1.750 7.078 1.00 75.06 90 LYS A O 1
ATOM 744 N N . ILE A 1 91 ? -6.899 -0.536 8.957 1.00 77.00 91 ILE A N 1
ATOM 745 C CA . ILE A 1 91 ? -6.247 -1.590 9.747 1.00 77.00 91 ILE A CA 1
ATOM 746 C C . ILE A 1 91 ? -6.807 -1.626 11.163 1.00 77.00 91 ILE A C 1
ATOM 748 O O . ILE A 1 91 ? -7.217 -0.601 11.705 1.00 77.00 91 ILE A O 1
ATOM 752 N N . LYS A 1 92 ? -6.785 -2.813 11.757 1.00 73.44 92 LYS A N 1
ATOM 753 C CA . LYS A 1 92 ? -7.051 -3.015 13.174 1.00 73.44 92 LYS A CA 1
ATOM 754 C C . LYS A 1 92 ? -5.756 -3.017 13.961 1.00 73.44 92 LYS A C 1
ATOM 756 O O . LYS A 1 92 ? -4.799 -3.666 13.543 1.00 73.44 92 LYS A O 1
ATOM 761 N N . VAL A 1 93 ? -5.751 -2.329 15.090 1.00 68.19 93 VAL A N 1
ATOM 762 C CA . VAL A 1 93 ? -4.616 -2.305 16.015 1.00 68.19 93 VAL A CA 1
ATOM 763 C C . VAL A 1 93 ? -5.142 -2.588 17.414 1.00 68.19 93 VAL A C 1
ATOM 765 O O . VAL A 1 93 ? -6.197 -2.080 17.785 1.00 68.19 93 VAL A O 1
ATOM 768 N N . GLU A 1 94 ? -4.437 -3.429 18.159 1.00 68.88 94 GLU A N 1
ATOM 769 C CA . GLU A 1 94 ? -4.709 -3.690 19.573 1.00 68.88 94 GLU A CA 1
ATOM 770 C C . GLU A 1 94 ? -3.976 -2.644 20.427 1.00 68.88 94 GLU A C 1
ATOM 772 O O . GLU A 1 94 ? -2.845 -2.275 20.096 1.00 68.88 94 GLU A O 1
ATOM 777 N N . ILE A 1 95 ? -4.638 -2.136 21.472 1.00 62.12 95 ILE A N 1
ATOM 778 C CA . ILE A 1 95 ? -4.080 -1.178 22.445 1.00 62.12 95 ILE A CA 1
ATOM 779 C C . ILE A 1 95 ? -3.760 -1.891 23.756 1.00 62.12 95 ILE A C 1
ATOM 781 O O . ILE A 1 95 ? -4.652 -2.607 24.273 1.00 62.12 95 ILE A O 1
#